Protein AF-A0A932XSW1-F1 (afdb_monomer)

pLDDT: mean 93.52, std 5.15, range [74.0, 98.19]

Nearest PDB structures (foldseek):
  2zsj-assembly2_C  TM=8.570E-01  e=2.249E-05  Aquifex aeolicus
  2zsj-assembly2_D  TM=8.544E-01  e=3.952E-05  Aquifex aeolicus
  1uin-assembly1_A  TM=9.393E-01  e=1.060E-04  Thermus thermophilus
  1uin-assembly1_B  TM=9.123E-01  e=4.652E-04  Thermus thermophilus
  6cgq-assembly1_A  TM=8.549E-01  e=4.991E-04  Bacillus spizizenii

Solvent-accessible surface area (backbone atoms only — not comparable to full-atom values): 4787 Å² total; per-residue (Å²): 101,62,38,79,77,71,71,49,60,50,20,72,78,26,46,46,52,53,52,50,50,55,58,38,52,78,66,66,70,63,64,90,88,70,86,84,86,72,77,66,85,40,49,23,81,81,44,53,65,68,69,64,67,58,89,77,82,75,81,88,66,64,100,43,72,71,45,50,32,57,74,74,76,92

Mean predicted aligned error: 4.3 Å

Sequence (74 aa):
FIAEREGVFAEPASAAAVAGVVKLAKRNYFKKGSQIVCTLTGSGLKDPEFALSFDDKMDAVEPTMKAVMGAIGL

Radius of gyration: 18.09 Å; Cα contacts (8 Å, |Δi|>4): 48; chains: 1; bounding box: 37×19×46 Å

Foldseek 3Di:
DCCVPPVAAADPVQCVQVVVVVVCVVVVNDDPPDDDDRDRPGGNVVPVVVVVPDPPDDDDFDPDPVRVCVSVVD

Structure (mmCIF, N/CA/C/O backbone):
data_AF-A0A932XSW1-F1
#
_entry.id   AF-A0A932XSW1-F1
#
loop_
_atom_site.group_PDB
_atom_site.id
_atom_site.type_symbol
_atom_site.label_atom_id
_atom_site.label_alt_id
_atom_site.label_comp_id
_atom_site.label_asym_id
_atom_site.label_entity_id
_atom_site.label_seq_id
_atom_site.pdbx_PDB_ins_code
_atom_site.Cartn_x
_atom_site.Cartn_y
_atom_site.Cartn_z
_atom_site.occupancy
_atom_site.B_iso_or_equiv
_atom_site.auth_seq_id
_atom_site.auth_comp_id
_atom_site.auth_asym_id
_atom_site.auth_atom_id
_atom_site.pdbx_PDB_model_num
ATOM 1 N N . PHE A 1 1 ? -2.647 -4.026 -2.857 1.00 74.00 1 PHE A N 1
ATOM 2 C CA . PHE A 1 1 ? -2.319 -3.337 -1.571 1.00 74.00 1 PHE A CA 1
ATOM 3 C C . PHE A 1 1 ? -2.973 -1.946 -1.512 1.00 74.00 1 PHE A C 1
ATOM 5 O O . PHE A 1 1 ? -3.583 -1.568 -2.500 1.00 74.00 1 PHE A O 1
ATOM 12 N N . ILE A 1 2 ? -2.905 -1.193 -0.395 1.00 93.62 2 ILE A N 1
ATOM 13 C CA . ILE A 1 2 ? -3.517 0.161 -0.274 1.00 93.62 2 ILE A CA 1
ATOM 14 C C . ILE A 1 2 ? -3.126 1.056 -1.464 1.00 93.62 2 ILE A C 1
ATOM 16 O O . ILE A 1 2 ? -3.991 1.685 -2.059 1.00 93.62 2 ILE A O 1
ATOM 20 N N . ALA A 1 3 ? -1.853 1.031 -1.871 1.00 93.75 3 ALA A N 1
ATOM 21 C CA . ALA A 1 3 ? -1.360 1.786 -3.025 1.00 93.75 3 ALA A CA 1
ATOM 22 C C . ALA A 1 3 ? -2.060 1.407 -4.345 1.00 93.75 3 ALA A C 1
ATOM 24 O O . ALA A 1 3 ? -2.479 2.275 -5.095 1.00 93.75 3 ALA A O 1
ATOM 25 N N . GLU A 1 4 ? -2.245 0.114 -4.596 1.00 93.06 4 GLU A N 1
ATOM 26 C CA . GLU A 1 4 ? -2.878 -0.416 -5.814 1.00 93.06 4 GLU A CA 1
ATOM 27 C C . GLU A 1 4 ? -4.386 -0.116 -5.892 1.00 93.06 4 GLU A C 1
ATOM 29 O O . GLU A 1 4 ? -4.936 0.031 -6.978 1.00 93.06 4 GLU A O 1
ATOM 34 N N . ARG A 1 5 ? -5.075 -0.056 -4.743 1.00 94.94 5 ARG A N 1
ATOM 35 C CA . ARG A 1 5 ? -6.534 0.143 -4.683 1.00 94.94 5 ARG A CA 1
ATOM 36 C C . ARG A 1 5 ? -6.941 1.605 -4.517 1.00 94.94 5 ARG A C 1
ATOM 38 O O . ARG A 1 5 ? -7.942 2.007 -5.091 1.00 94.94 5 ARG A O 1
ATOM 45 N N . GLU A 1 6 ? -6.174 2.366 -3.741 1.00 95.38 6 GLU A N 1
ATOM 46 C CA . GLU A 1 6 ? -6.527 3.721 -3.294 1.00 95.38 6 GLU A CA 1
ATOM 47 C C . GLU A 1 6 ? -5.510 4.786 -3.736 1.00 95.38 6 GLU A C 1
ATOM 49 O O . GLU A 1 6 ? -5.704 5.969 -3.475 1.00 95.38 6 GLU A O 1
ATOM 54 N N . GLY A 1 7 ? -4.385 4.398 -4.349 1.00 95.44 7 GLY A N 1
ATOM 55 C CA . GLY A 1 7 ? -3.329 5.338 -4.746 1.00 95.44 7 GLY A CA 1
ATOM 56 C C . GLY A 1 7 ? -2.527 5.926 -3.579 1.00 95.44 7 GLY A C 1
ATOM 57 O O . GLY A 1 7 ? -1.787 6.889 -3.767 1.00 95.44 7 GLY A O 1
ATOM 58 N N . VAL A 1 8 ? -2.649 5.367 -2.368 1.00 95.38 8 VAL A N 1
ATOM 59 C CA . VAL A 1 8 ? -1.934 5.846 -1.173 1.00 95.38 8 VAL A CA 1
ATOM 60 C C . VAL A 1 8 ? -0.749 4.937 -0.855 1.00 95.38 8 VAL A C 1
ATOM 62 O O . VAL A 1 8 ? -0.914 3.793 -0.424 1.00 95.38 8 VAL A O 1
ATOM 65 N N . PHE A 1 9 ? 0.463 5.459 -1.046 1.00 94.81 9 PHE A N 1
ATOM 66 C CA . PHE A 1 9 ? 1.704 4.740 -0.765 1.00 94.81 9 PHE A CA 1
ATOM 67 C C . PHE A 1 9 ? 2.168 4.973 0.680 1.00 94.81 9 PHE A C 1
ATOM 69 O O . PHE A 1 9 ? 2.695 6.034 1.018 1.00 94.81 9 PHE A O 1
ATOM 76 N N . ALA A 1 10 ? 1.962 3.974 1.538 1.00 94.94 10 ALA A N 1
ATOM 77 C CA . ALA A 1 10 ? 2.276 4.017 2.966 1.00 94.94 10 ALA A CA 1
ATOM 78 C C . ALA A 1 10 ? 3.298 2.938 3.347 1.00 94.94 10 ALA A C 1
ATOM 80 O O . ALA A 1 10 ? 3.321 1.866 2.743 1.00 94.94 10 ALA A O 1
ATOM 81 N N . GLU A 1 11 ? 4.114 3.212 4.365 1.00 94.44 11 GLU A N 1
ATOM 82 C CA . GLU A 1 11 ? 5.076 2.238 4.903 1.00 94.44 11 GLU A CA 1
ATOM 83 C C . GLU A 1 11 ? 4.353 1.033 5.557 1.00 94.44 11 GLU A C 1
ATOM 85 O O . GLU A 1 11 ? 3.190 1.163 5.974 1.00 94.44 11 GLU A O 1
ATOM 90 N N . PRO A 1 12 ? 5.017 -0.126 5.733 1.00 93.06 12 PRO A N 1
ATOM 91 C CA . PRO A 1 12 ? 4.392 -1.328 6.300 1.00 93.06 12 PRO A CA 1
ATOM 92 C C . PRO A 1 12 ? 3.727 -1.111 7.667 1.00 93.06 12 PRO A C 1
ATOM 94 O O . PRO A 1 12 ? 2.607 -1.575 7.898 1.00 93.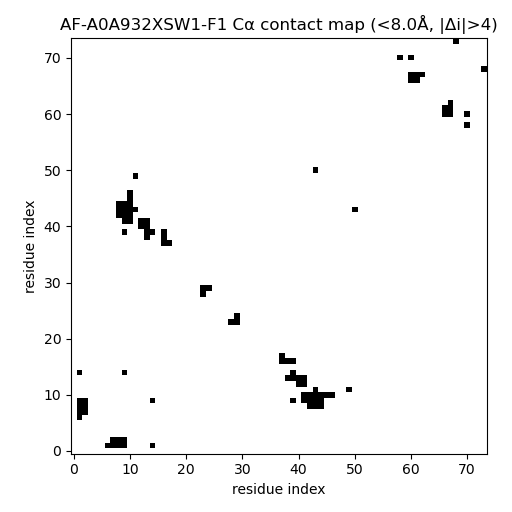06 12 PRO A O 1
ATOM 97 N N . ALA A 1 13 ? 4.380 -0.359 8.560 1.00 93.25 13 ALA A N 1
ATOM 98 C CA . ALA A 1 13 ? 3.852 -0.052 9.889 1.00 93.25 13 ALA A CA 1
ATOM 99 C C . ALA A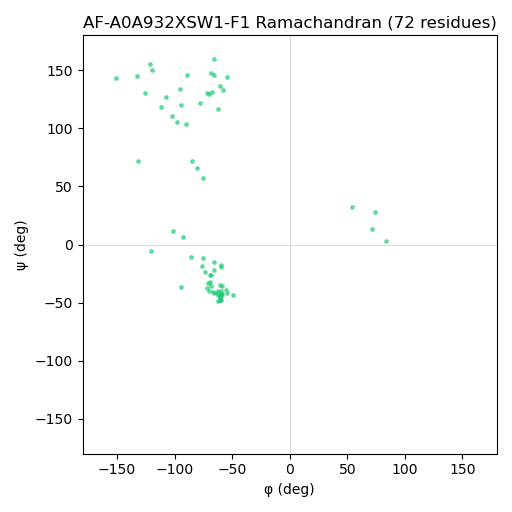 1 13 ? 2.537 0.746 9.822 1.00 93.25 13 ALA A C 1
ATOM 101 O O . ALA A 1 13 ? 1.586 0.440 10.541 1.00 93.25 13 ALA A O 1
ATOM 102 N N . SER A 1 14 ? 2.442 1.707 8.899 1.00 93.81 14 SER A N 1
ATOM 103 C CA . SER A 1 14 ? 1.216 2.473 8.651 1.00 93.81 14 SER A CA 1
ATOM 104 C C . SER A 1 14 ? 0.100 1.598 8.068 1.00 93.81 14 SER A C 1
ATOM 106 O O . SER A 1 14 ? -1.058 1.692 8.480 1.00 93.81 14 SER A O 1
ATOM 108 N N . ALA A 1 15 ? 0.439 0.691 7.147 1.00 94.88 15 ALA A N 1
ATOM 109 C CA . ALA A 1 15 ? -0.521 -0.220 6.526 1.00 94.88 15 ALA A CA 1
ATOM 110 C C . ALA A 1 15 ? -1.141 -1.230 7.518 1.00 94.88 15 ALA A C 1
ATOM 112 O O . ALA A 1 15 ? -2.249 -1.726 7.281 1.00 94.88 15 ALA A O 1
ATOM 113 N N . ALA A 1 16 ? -0.483 -1.503 8.651 1.00 95.25 16 ALA A N 1
ATOM 114 C CA . ALA A 1 16 ? -0.972 -2.428 9.674 1.00 95.25 16 ALA A CA 1
ATOM 115 C C . ALA A 1 16 ? -2.326 -2.007 10.277 1.00 95.25 16 ALA A C 1
ATOM 117 O O . ALA A 1 16 ? -3.165 -2.870 10.552 1.00 95.25 16 ALA A O 1
ATOM 118 N N . ALA A 1 17 ? -2.582 -0.701 10.426 1.00 95.81 17 ALA A N 1
ATOM 119 C CA . 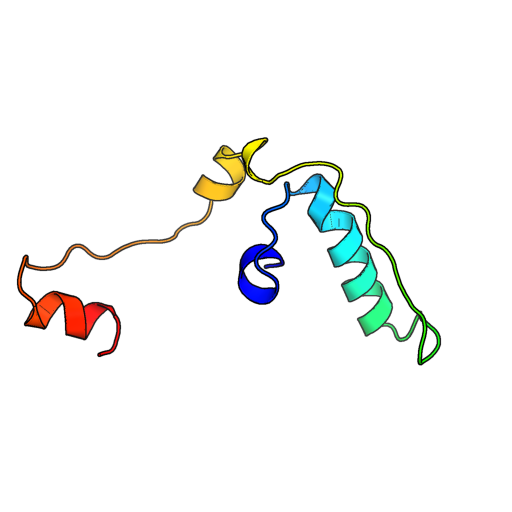ALA A 1 17 ? -3.863 -0.192 10.921 1.00 95.81 17 ALA A CA 1
ATOM 120 C C . ALA A 1 17 ? -5.026 -0.608 10.001 1.00 95.81 17 ALA A C 1
ATOM 122 O O . ALA A 1 17 ? -6.021 -1.178 10.456 1.00 95.81 17 ALA A O 1
ATOM 123 N N . VAL A 1 18 ? -4.860 -0.413 8.689 1.00 96.62 18 VAL A N 1
ATOM 124 C CA . VAL A 1 18 ? -5.849 -0.809 7.675 1.00 96.62 18 VAL A CA 1
ATOM 125 C C . VAL A 1 18 ? -5.997 -2.331 7.625 1.00 96.62 18 VAL A C 1
ATOM 127 O O . VAL A 1 18 ? -7.117 -2.841 7.583 1.00 96.62 18 VAL A O 1
ATOM 130 N N . ALA A 1 19 ? -4.894 -3.081 7.704 1.00 96.31 19 ALA A N 1
ATOM 131 C CA . ALA A 1 19 ? -4.935 -4.544 7.748 1.00 96.31 19 ALA A CA 1
ATOM 132 C C . ALA A 1 19 ? -5.729 -5.066 8.961 1.00 96.31 19 ALA A C 1
ATOM 134 O O . ALA A 1 19 ? -6.522 -6.005 8.834 1.00 96.31 19 ALA A O 1
ATOM 135 N N . GLY A 1 20 ? -5.569 -4.430 10.125 1.00 97.38 20 GLY A N 1
ATOM 136 C CA . GLY A 1 20 ? -6.348 -4.711 11.330 1.00 97.38 20 GLY A CA 1
ATOM 137 C C . GLY A 1 20 ? -7.845 -4.478 11.124 1.00 97.38 20 GLY A C 1
ATOM 138 O O . GLY A 1 20 ? -8.654 -5.350 11.449 1.00 97.38 20 GLY A O 1
ATOM 139 N N . VAL A 1 21 ? -8.217 -3.354 10.505 1.00 97.06 21 VAL A N 1
ATOM 140 C CA . VAL A 1 21 ? -9.613 -3.051 10.157 1.00 97.06 21 VAL A CA 1
ATOM 141 C C . VAL A 1 21 ? -10.186 -4.098 9.206 1.00 97.06 21 VAL A C 1
ATOM 143 O O . VAL A 1 21 ? -11.245 -4.654 9.491 1.00 97.06 21 VAL A O 1
ATOM 146 N N . VAL A 1 22 ? -9.477 -4.453 8.132 1.00 96.12 22 VAL A N 1
ATOM 147 C CA . VAL A 1 22 ? -9.917 -5.496 7.187 1.00 96.12 22 VAL A CA 1
ATOM 148 C C . VAL A 1 22 ? -10.111 -6.840 7.898 1.00 96.12 22 VAL A C 1
ATOM 150 O O . VAL A 1 22 ? -11.109 -7.529 7.672 1.00 96.12 22 VAL A O 1
ATOM 153 N N . LYS A 1 23 ? -9.193 -7.218 8.795 1.00 98.00 23 LYS A N 1
ATOM 154 C CA . LYS A 1 23 ? -9.286 -8.453 9.589 1.00 98.00 23 LYS A CA 1
ATOM 155 C C . LYS A 1 23 ? -10.518 -8.464 10.498 1.00 98.00 23 LYS A C 1
ATOM 157 O O . LYS A 1 23 ? -11.187 -9.492 10.587 1.00 98.00 23 LYS A O 1
ATOM 162 N N . LEU A 1 24 ? -10.814 -7.354 11.171 1.00 98.19 24 LEU A N 1
ATOM 163 C CA . LEU A 1 24 ? -11.972 -7.222 12.059 1.00 98.19 24 LEU A CA 1
ATOM 164 C C . LEU A 1 24 ? -13.294 -7.147 11.281 1.00 98.19 24 LEU A C 1
ATOM 166 O O . LEU A 1 24 ? -14.277 -7.766 11.687 1.00 98.19 24 LEU A O 1
ATOM 170 N N . ALA A 1 25 ? -13.310 -6.475 10.130 1.00 96.50 25 ALA A N 1
ATOM 171 C CA . ALA A 1 25 ? -14.472 -6.405 9.249 1.00 96.50 25 ALA A CA 1
ATOM 172 C C . ALA A 1 25 ? -14.893 -7.799 8.758 1.00 96.50 25 ALA A C 1
ATOM 174 O O . ALA A 1 25 ? -16.068 -8.147 8.841 1.00 96.50 25 ALA A O 1
ATOM 175 N N . LYS A 1 26 ? -13.930 -8.652 8.375 1.00 97.00 26 LYS A N 1
ATOM 176 C CA . LYS A 1 26 ? -14.177 -10.064 8.014 1.00 97.00 26 LYS A CA 1
ATOM 177 C C . LYS A 1 26 ? -14.792 -10.900 9.145 1.00 97.00 26 LYS A C 1
ATOM 179 O O . LYS A 1 26 ? -15.317 -11.976 8.885 1.00 97.00 26 LYS A O 1
ATOM 184 N N . ARG A 1 27 ? -14.717 -10.429 10.393 1.00 97.88 27 ARG A N 1
ATOM 185 C CA . ARG A 1 27 ? -15.299 -11.072 11.581 1.00 97.88 27 ARG A CA 1
ATOM 186 C C . ARG A 1 27 ? -16.608 -10.417 12.033 1.00 97.88 27 ARG A C 1
ATOM 188 O O . ARG A 1 27 ? -17.059 -10.704 13.135 1.00 97.88 27 ARG A O 1
ATOM 195 N N . ASN A 1 28 ? -17.198 -9.533 11.223 1.00 97.00 28 ASN A N 1
ATOM 196 C CA . ASN A 1 28 ? -18.397 -8.759 11.567 1.00 97.00 28 ASN A CA 1
ATOM 197 C C . ASN A 1 28 ? -18.261 -7.972 12.886 1.00 97.00 28 ASN A C 1
ATOM 199 O O . ASN A 1 28 ? -19.233 -7.793 13.613 1.00 97.00 28 ASN A O 1
ATOM 203 N N . TYR A 1 29 ? -17.047 -7.514 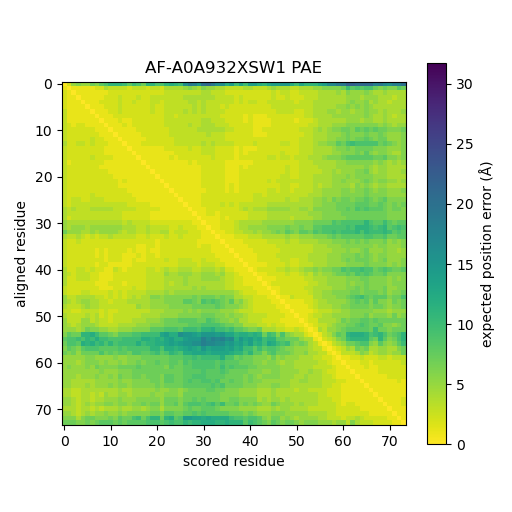13.213 1.00 98.19 29 TYR A N 1
ATOM 204 C CA . TYR A 1 29 ? -16.774 -6.815 14.473 1.00 98.19 29 TYR A CA 1
ATOM 205 C C . TYR A 1 29 ? -17.434 -5.427 14.545 1.00 98.19 29 TYR A C 1
ATOM 207 O O . TYR A 1 29 ? -17.859 -4.986 15.611 1.00 98.19 29 TYR A O 1
ATOM 215 N N . PHE A 1 30 ? -17.510 -4.719 13.417 1.00 97.69 30 PHE A N 1
ATOM 216 C CA . PHE A 1 30 ? -18.046 -3.360 13.363 1.00 97.69 30 PHE A CA 1
ATOM 217 C C . PHE A 1 30 ? -19.556 -3.360 13.128 1.00 97.69 30 PHE A C 1
ATOM 219 O O . PHE A 1 30 ? -20.084 -4.177 12.372 1.00 97.69 30 PHE A O 1
ATOM 226 N N . LYS A 1 31 ? -20.252 -2.389 13.727 1.00 97.75 31 LYS A N 1
ATOM 227 C CA . LYS A 1 31 ? -21.665 -2.148 13.426 1.00 97.75 31 LYS A CA 1
ATOM 228 C C . LYS A 1 31 ? -21.804 -1.667 11.979 1.00 97.75 31 LYS A C 1
ATOM 230 O O . LYS A 1 31 ? -20.959 -0.938 11.460 1.00 97.75 31 LYS A O 1
ATOM 235 N N . LYS A 1 32 ? -22.897 -2.051 11.319 1.00 95.69 32 LYS A N 1
ATOM 236 C CA . LYS A 1 32 ? -23.195 -1.578 9.962 1.00 95.69 32 LYS A CA 1
ATOM 237 C C . LYS A 1 32 ? -23.283 -0.046 9.953 1.00 95.69 32 LYS A C 1
ATOM 239 O O . LYS A 1 32 ? -23.947 0.533 10.807 1.00 95.69 32 LYS A O 1
ATOM 244 N N . GLY A 1 33 ? -22.619 0.589 8.986 1.00 95.69 33 GLY A N 1
ATOM 245 C CA . GLY A 1 33 ? -22.582 2.050 8.848 1.00 95.69 33 GLY A CA 1
ATOM 246 C C . GLY A 1 33 ? -21.529 2.761 9.706 1.00 95.69 33 GLY A C 1
ATOM 247 O O . GLY A 1 33 ? -21.473 3.986 9.678 1.00 95.69 33 GLY A O 1
ATOM 248 N N . SER A 1 34 ? -20.688 2.039 10.455 1.00 97.19 34 SER A N 1
ATOM 249 C CA . SER A 1 34 ? -19.565 2.654 11.170 1.00 97.19 34 SER A CA 1
ATOM 250 C C . SER A 1 34 ? -18.589 3.351 10.215 1.00 97.19 34 SER A C 1
ATOM 252 O O . SER A 1 34 ? -18.204 2.788 9.192 1.00 97.19 34 SER A O 1
ATOM 254 N N . GLN A 1 35 ? -18.145 4.551 10.595 1.00 97.38 35 GLN A N 1
ATOM 255 C CA . GLN A 1 35 ? -17.033 5.251 9.955 1.00 97.38 35 GLN A CA 1
ATOM 256 C C . GLN A 1 35 ? -15.748 4.969 10.731 1.00 97.38 35 GLN A C 1
ATOM 258 O O . GLN A 1 35 ? -15.733 5.023 11.961 1.00 97.38 35 GLN A O 1
ATOM 263 N N . ILE A 1 36 ? -14.680 4.643 10.011 1.00 97.19 36 ILE A N 1
ATOM 264 C CA . ILE A 1 36 ? -13.401 4.241 10.592 1.00 97.19 36 ILE A CA 1
ATOM 265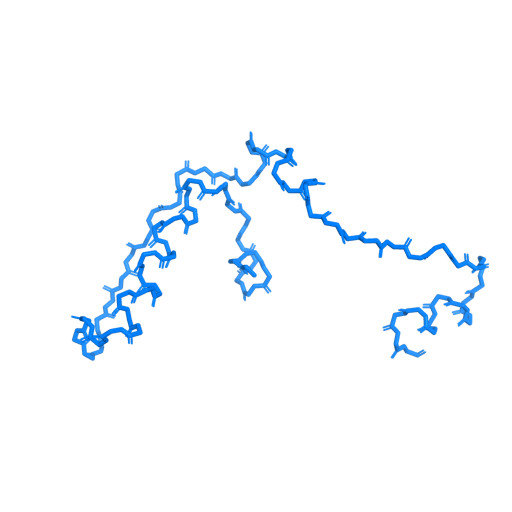 C C . ILE A 1 36 ? -12.323 5.140 10.001 1.00 97.19 36 ILE A C 1
ATOM 267 O O . ILE A 1 36 ? -12.243 5.292 8.785 1.00 97.19 36 ILE A O 1
ATOM 271 N N . VAL A 1 37 ? -11.494 5.718 10.865 1.00 97.50 37 VAL A N 1
ATOM 272 C CA . VAL A 1 37 ? -10.331 6.514 10.468 1.00 97.50 37 VAL A CA 1
ATOM 273 C C . VAL A 1 37 ? -9.076 5.707 10.779 1.00 97.50 37 VAL A C 1
ATOM 275 O O . VAL A 1 37 ? -8.902 5.234 11.901 1.00 97.50 37 VAL A O 1
ATOM 278 N N . CYS A 1 38 ? -8.208 5.536 9.784 1.00 96.75 38 CYS A N 1
ATOM 279 C CA . CYS A 1 38 ? -6.890 4.933 9.954 1.00 96.75 38 CYS A CA 1
ATOM 280 C C . CYS A 1 38 ? -5.820 6.002 9.746 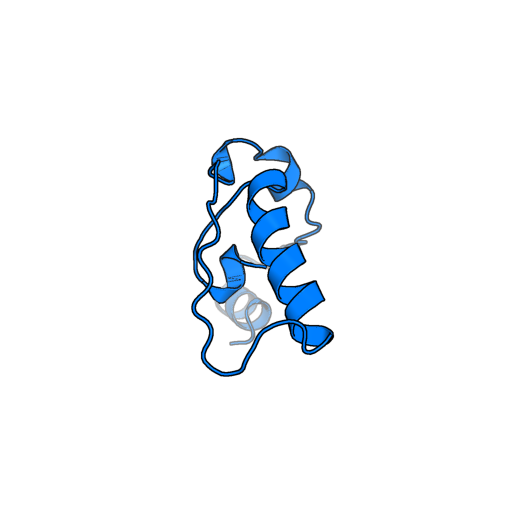1.00 96.75 38 CYS A C 1
ATOM 282 O O . CYS A 1 38 ? -5.703 6.556 8.655 1.00 96.75 38 CYS A O 1
ATOM 284 N N . THR A 1 39 ? -5.028 6.274 10.780 1.00 96.06 39 THR A N 1
ATOM 285 C CA . THR A 1 39 ? -3.872 7.165 10.663 1.00 96.06 39 THR A CA 1
ATOM 286 C C . THR A 1 39 ? -2.723 6.425 9.990 1.00 96.06 39 THR A C 1
ATOM 288 O O . THR A 1 39 ? -2.262 5.404 10.498 1.00 96.06 39 THR A O 1
ATOM 291 N N . LEU A 1 40 ? -2.244 6.960 8.868 1.00 95.94 40 LEU A N 1
ATOM 292 C CA . LEU A 1 40 ? -1.033 6.496 8.194 1.00 95.94 40 LEU A CA 1
ATOM 293 C C . LEU A 1 40 ? 0.117 7.413 8.617 1.00 95.94 40 LEU A C 1
ATOM 295 O O . LEU A 1 40 ? 0.177 8.574 8.221 1.00 95.94 40 LEU A O 1
ATOM 299 N N . THR A 1 41 ? 0.990 6.916 9.487 1.00 93.88 41 THR A N 1
ATOM 300 C CA . THR A 1 41 ? 2.045 7.700 10.147 1.00 93.88 41 THR A CA 1
ATOM 301 C C . THR A 1 41 ? 3.241 8.012 9.243 1.00 93.88 41 THR A C 1
ATOM 303 O O . THR A 1 41 ? 4.018 8.925 9.534 1.00 93.88 41 THR A O 1
ATOM 306 N N . GLY A 1 42 ? 3.410 7.275 8.145 1.00 93.38 42 GLY A N 1
ATOM 307 C CA . GLY A 1 42 ? 4.544 7.405 7.242 1.00 93.38 42 GLY A CA 1
ATOM 308 C C . GLY A 1 42 ? 4.224 7.036 5.797 1.00 93.38 42 GLY A C 1
ATOM 309 O O . GLY A 1 42 ? 3.468 6.107 5.509 1.00 93.38 42 GLY A O 1
ATOM 310 N N . SER A 1 43 ? 4.836 7.794 4.886 1.00 94.50 43 SER A N 1
ATOM 311 C CA . SER A 1 43 ? 4.852 7.497 3.453 1.00 94.50 43 SER A CA 1
ATOM 312 C C . SER A 1 43 ? 5.686 6.249 3.180 1.00 94.50 43 SER A C 1
ATOM 314 O O . SER A 1 43 ? 6.706 6.039 3.834 1.00 94.50 43 SER A O 1
ATOM 316 N N . GLY A 1 44 ? 5.304 5.476 2.164 1.00 92.50 44 GLY A N 1
ATOM 317 C CA . GLY A 1 44 ? 6.090 4.334 1.695 1.00 92.50 44 GLY A C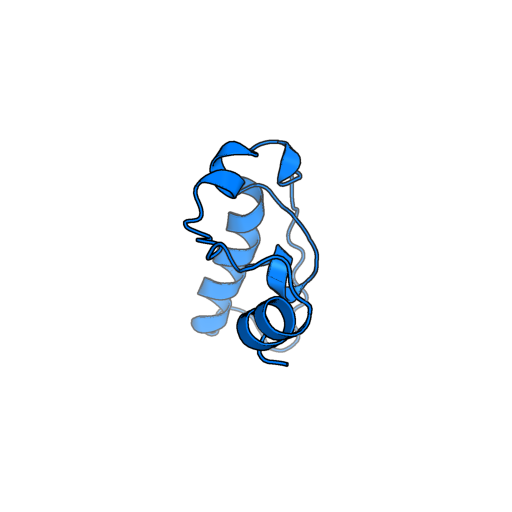A 1
ATOM 318 C C . GLY A 1 44 ? 7.499 4.718 1.229 1.00 92.50 44 GLY A C 1
ATOM 319 O O . GLY A 1 44 ? 8.392 3.885 1.248 1.00 92.50 44 GLY A O 1
ATOM 320 N N . LEU A 1 45 ? 7.745 5.997 0.911 1.00 94.25 45 LEU A N 1
ATOM 321 C CA . LEU A 1 45 ? 9.083 6.498 0.567 1.00 94.25 45 LEU A CA 1
ATOM 322 C C . LEU A 1 45 ? 10.087 6.440 1.732 1.00 94.25 45 LEU A C 1
ATOM 324 O O . LEU A 1 45 ? 11.283 6.580 1.496 1.00 94.25 45 LEU A O 1
ATOM 328 N N . LYS A 1 46 ? 9.628 6.260 2.978 1.00 92.62 46 LYS A N 1
ATOM 329 C CA . LYS A 1 46 ? 10.515 6.064 4.135 1.00 92.62 46 LYS A CA 1
ATOM 330 C C . LYS A 1 46 ? 11.171 4.683 4.160 1.00 92.62 46 LYS A C 1
ATOM 332 O O . LYS A 1 46 ? 12.220 4.543 4.776 1.00 92.62 46 LYS A O 1
ATOM 337 N N . ASP A 1 47 ? 10.558 3.696 3.512 1.00 89.50 47 ASP A N 1
ATOM 338 C CA . ASP A 1 47 ? 11.035 2.314 3.449 1.00 89.50 47 ASP A CA 1
ATOM 339 C C . ASP A 1 47 ? 11.000 1.817 1.991 1.00 89.50 47 ASP A C 1
ATOM 341 O O . ASP A 1 47 ? 10.123 1.040 1.596 1.00 89.50 47 ASP A O 1
ATOM 345 N N . PRO A 1 48 ? 11.914 2.321 1.140 1.00 87.56 48 PRO A N 1
ATOM 346 C CA . PRO A 1 48 ? 11.967 1.926 -0.262 1.00 87.56 48 PRO A CA 1
ATOM 347 C C . PRO A 1 48 ? 12.431 0.476 -0.434 1.00 87.56 48 PRO A C 1
ATOM 349 O O . PRO A 1 48 ? 12.064 -0.154 -1.420 1.00 87.56 48 PRO A O 1
ATOM 352 N N . GLU A 1 49 ? 13.199 -0.075 0.510 1.00 90.69 49 GLU A N 1
ATOM 353 C CA . GLU A 1 49 ? 13.664 -1.465 0.450 1.00 90.69 49 GLU A CA 1
ATOM 354 C C . GLU A 1 49 ? 12.492 -2.443 0.500 1.00 90.69 49 GLU A C 1
ATOM 356 O O . GLU A 1 49 ? 12.447 -3.382 -0.293 1.00 90.69 49 GLU A O 1
ATOM 361 N N . PHE A 1 50 ? 11.489 -2.188 1.347 1.00 89.69 50 PHE A N 1
ATOM 362 C CA . PHE A 1 50 ? 10.269 -2.989 1.342 1.00 89.69 50 PHE A CA 1
ATOM 363 C C . PHE A 1 50 ? 9.557 -2.943 -0.017 1.00 89.69 50 PHE A C 1
ATOM 365 O 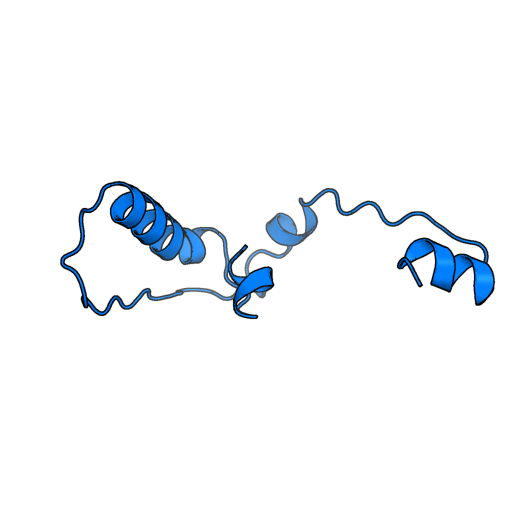O . PHE A 1 50 ? 9.122 -3.975 -0.524 1.00 89.69 50 PHE A O 1
ATOM 372 N N . ALA A 1 51 ? 9.474 -1.767 -0.642 1.00 86.88 51 ALA A N 1
ATOM 373 C CA . ALA A 1 51 ? 8.869 -1.618 -1.965 1.00 86.88 51 ALA A CA 1
ATOM 374 C C . ALA A 1 51 ? 9.683 -2.287 -3.087 1.00 86.88 51 ALA A C 1
ATOM 376 O O . ALA A 1 51 ? 9.117 -2.691 -4.094 1.00 86.88 51 ALA A O 1
ATOM 377 N N . LEU A 1 52 ? 10.994 -2.431 -2.915 1.00 88.88 52 LEU A N 1
ATOM 378 C CA . LEU A 1 52 ? 11.868 -3.147 -3.845 1.00 88.88 52 LEU A CA 1
ATOM 379 C C . LEU A 1 52 ? 11.921 -4.657 -3.576 1.00 88.88 52 LEU A C 1
ATOM 381 O O . LEU A 1 52 ? 12.446 -5.402 -4.395 1.00 88.88 52 LEU A O 1
ATOM 385 N N . SER A 1 53 ? 11.387 -5.119 -2.442 1.00 89.81 53 SER A N 1
ATOM 386 C CA . SER A 1 53 ? 11.354 -6.545 -2.096 1.00 89.81 53 SER A CA 1
ATOM 387 C C . SER A 1 53 ? 10.306 -7.348 -2.877 1.00 89.81 53 SER A C 1
ATOM 389 O O . SER A 1 53 ? 10.321 -8.580 -2.830 1.00 89.81 53 SER A O 1
ATOM 391 N N . PHE A 1 54 ? 9.395 -6.675 -3.588 1.00 85.00 54 PHE A N 1
ATOM 392 C CA . PHE A 1 54 ? 8.423 -7.327 -4.461 1.00 85.00 54 PHE A CA 1
ATOM 393 C C . PHE A 1 54 ? 9.118 -7.873 -5.719 1.00 85.00 54 PHE A C 1
ATOM 395 O O . PHE A 1 54 ? 9.868 -7.164 -6.385 1.00 85.00 54 PHE A O 1
ATOM 402 N N . ASP A 1 55 ? 8.866 -9.145 -6.044 1.00 78.56 55 ASP A N 1
ATOM 403 C CA . ASP A 1 55 ? 9.410 -9.810 -7.239 1.00 78.56 55 ASP A CA 1
ATOM 404 C C . ASP A 1 55 ? 8.580 -9.444 -8.482 1.00 78.56 55 ASP A C 1
ATOM 406 O O . ASP A 1 55 ? 7.886 -10.279 -9.065 1.00 78.56 55 ASP A O 1
ATOM 410 N N . ASP A 1 56 ? 8.619 -8.167 -8.866 1.00 75.62 56 ASP A N 1
ATOM 411 C CA . ASP A 1 56 ? 7.968 -7.648 -10.071 1.00 75.62 56 ASP A CA 1
ATOM 412 C C . ASP A 1 56 ? 8.891 -7.848 -11.280 1.00 75.62 56 ASP A C 1
ATOM 414 O O . ASP A 1 56 ? 9.510 -6.916 -11.803 1.00 75.62 56 ASP A O 1
ATOM 418 N N . LYS A 1 57 ? 9.029 -9.104 -11.719 1.00 79.38 57 LYS A N 1
ATOM 419 C CA . LYS A 1 57 ? 9.810 -9.429 -12.917 1.00 79.38 57 LYS A CA 1
ATOM 420 C C . LYS A 1 57 ? 9.194 -8.766 -14.142 1.00 79.38 57 LYS A C 1
ATOM 422 O O . LYS A 1 57 ? 8.085 -9.097 -14.550 1.00 79.38 57 LYS A O 1
ATOM 427 N N . MET A 1 58 ? 9.952 -7.860 -14.749 1.00 81.56 58 MET A N 1
ATOM 428 C CA . MET A 1 58 ? 9.665 -7.350 -16.083 1.00 81.56 58 MET A CA 1
ATOM 429 C C . MET A 1 58 ? 10.453 -8.162 -17.102 1.00 81.56 58 MET A C 1
ATOM 431 O O . MET A 1 58 ? 11.685 -8.189 -17.064 1.00 81.56 58 MET A O 1
ATOM 435 N N . ASP A 1 59 ? 9.742 -8.806 -18.021 1.00 87.69 59 ASP A N 1
ATOM 436 C CA . ASP A 1 59 ? 10.378 -9.486 -19.139 1.00 87.69 59 ASP A CA 1
ATOM 437 C C . ASP A 1 59 ? 10.967 -8.456 -20.107 1.00 87.69 59 ASP A C 1
ATOM 439 O O . ASP A 1 59 ? 10.302 -7.507 -20.534 1.00 87.69 59 ASP A O 1
ATOM 443 N N . ALA A 1 60 ? 12.236 -8.648 -20.464 1.00 93.00 60 ALA A N 1
ATOM 444 C CA . ALA A 1 60 ? 12.855 -7.870 -21.522 1.00 93.00 60 ALA A CA 1
ATOM 445 C C . ALA A 1 60 ? 12.209 -8.234 -22.865 1.00 93.00 60 ALA A C 1
ATOM 447 O O . ALA A 1 60 ? 12.086 -9.410 -23.210 1.00 93.00 60 ALA A O 1
ATOM 448 N N . VAL A 1 61 ? 11.828 -7.216 -23.635 1.00 95.88 61 VAL A N 1
ATOM 449 C CA . VAL A 1 61 ? 11.225 -7.381 -24.961 1.00 95.88 61 VAL A CA 1
ATOM 450 C C . VAL A 1 61 ? 12.046 -6.676 -26.026 1.00 95.88 61 VAL A C 1
ATOM 452 O O . VAL A 1 61 ? 12.752 -5.707 -25.749 1.00 95.88 61 VAL A O 1
ATOM 455 N N . GLU A 1 62 ? 11.924 -7.151 -27.264 1.00 97.12 62 GLU A N 1
ATOM 456 C CA . GLU A 1 62 ? 12.510 -6.479 -28.423 1.00 97.12 62 GLU A CA 1
ATOM 457 C C . GLU A 1 62 ? 12.043 -5.013 -28.503 1.00 97.12 62 GLU A C 1
ATOM 459 O O . GLU A 1 62 ? 10.870 -4.741 -28.225 1.00 97.12 62 GLU A O 1
ATOM 464 N N . PRO A 1 63 ? 12.898 -4.063 -28.936 1.00 96.75 63 PRO A N 1
ATOM 465 C CA . PRO A 1 63 ? 12.581 -2.633 -28.985 1.00 96.75 63 PRO A CA 1
ATOM 466 C C . PRO A 1 63 ? 11.652 -2.293 -30.166 1.00 96.75 63 PRO A C 1
ATOM 468 O O . PRO A 1 63 ? 11.970 -1.487 -31.040 1.00 96.75 63 PRO A O 1
ATOM 471 N N . THR A 1 64 ? 10.486 -2.936 -30.217 1.00 98.12 64 THR A N 1
ATOM 472 C CA . THR A 1 64 ? 9.475 -2.788 -31.263 1.00 98.12 64 THR A CA 1
ATOM 473 C C . THR A 1 64 ? 8.095 -2.607 -30.645 1.00 98.12 64 THR A C 1
ATOM 475 O O . THR A 1 64 ? 7.757 -3.247 -29.650 1.00 98.12 64 THR A O 1
ATOM 478 N N . MET A 1 65 ? 7.251 -1.790 -31.282 1.00 97.69 65 MET A N 1
ATOM 479 C CA . MET A 1 65 ? 5.872 -1.572 -30.823 1.00 97.69 65 MET A CA 1
ATOM 480 C C . MET A 1 65 ? 5.089 -2.878 -30.683 1.00 97.69 65 MET A C 1
ATOM 482 O O . MET A 1 65 ? 4.359 -3.055 -29.716 1.00 97.69 65 MET A O 1
ATOM 486 N N . LYS A 1 66 ? 5.288 -3.819 -31.615 1.00 97.88 66 LYS A N 1
ATOM 487 C CA . LYS A 1 66 ? 4.629 -5.128 -31.588 1.00 97.88 66 LYS A CA 1
ATOM 488 C C . LYS A 1 66 ? 4.971 -5.920 -30.323 1.00 97.88 66 LYS A C 1
ATOM 490 O O . LYS A 1 66 ? 4.078 -6.505 -29.720 1.00 97.88 66 LYS A O 1
ATOM 495 N N . ALA A 1 67 ? 6.248 -5.951 -29.940 1.00 96.50 67 ALA A N 1
ATOM 496 C CA . ALA A 1 67 ? 6.688 -6.680 -28.757 1.00 96.50 67 ALA A CA 1
ATOM 497 C C . ALA A 1 67 ? 6.195 -6.010 -27.463 1.00 96.50 67 ALA 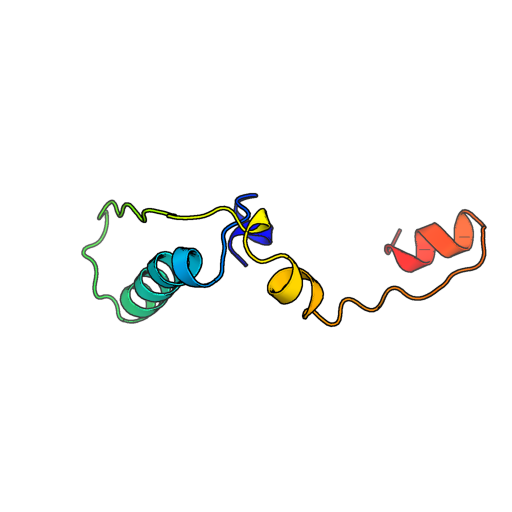A C 1
ATOM 499 O O . ALA A 1 67 ? 5.720 -6.703 -26.568 1.00 96.50 67 ALA A O 1
ATOM 500 N N . VAL A 1 68 ? 6.217 -4.671 -27.402 1.00 95.56 68 VAL A N 1
ATOM 501 C CA . VAL A 1 68 ? 5.690 -3.907 -26.258 1.00 95.56 68 VAL A CA 1
ATOM 502 C C . VAL A 1 68 ? 4.190 -4.132 -26.075 1.00 95.56 68 VAL A C 1
ATOM 504 O O . VAL A 1 68 ? 3.767 -4.436 -24.966 1.00 95.56 68 VAL A O 1
ATOM 507 N N . MET A 1 69 ? 3.392 -4.024 -27.144 1.00 96.19 69 MET A N 1
ATOM 508 C CA . MET A 1 69 ? 1.938 -4.229 -27.080 1.00 96.19 69 MET A CA 1
ATOM 509 C C . MET A 1 69 ? 1.590 -5.636 -26.581 1.00 96.19 69 MET A C 1
ATOM 511 O O . MET A 1 69 ? 0.856 -5.769 -25.603 1.00 96.19 69 MET A O 1
ATOM 515 N N . GLY A 1 70 ? 2.234 -6.670 -27.137 1.00 94.75 70 GLY A N 1
ATOM 516 C CA . GLY A 1 70 ? 2.033 -8.047 -26.683 1.00 94.75 70 GLY A CA 1
ATOM 517 C C . GLY A 1 70 ? 2.372 -8.265 -25.202 1.00 94.75 70 GLY A C 1
ATOM 518 O O . GLY A 1 70 ? 1.670 -9.012 -24.526 1.00 94.75 70 GLY A O 1
ATOM 519 N N . ALA A 1 71 ? 3.399 -7.588 -24.677 1.00 93.44 71 ALA A N 1
ATOM 520 C CA . ALA A 1 71 ? 3.809 -7.701 -23.275 1.00 93.44 71 ALA A CA 1
ATOM 521 C C . ALA A 1 71 ? 2.827 -7.054 -22.288 1.00 93.44 71 ALA A C 1
ATOM 523 O O . ALA A 1 71 ? 2.654 -7.549 -21.178 1.00 93.44 71 ALA A O 1
ATOM 524 N N . ILE A 1 72 ? 2.166 -5.964 -22.689 1.00 92.81 72 ILE A N 1
ATOM 525 C CA . ILE A 1 72 ? 1.170 -5.268 -21.857 1.00 92.81 72 ILE A CA 1
ATOM 526 C C . ILE A 1 72 ? -0.266 -5.753 -22.110 1.00 92.81 72 ILE A C 1
ATOM 528 O O . ILE A 1 72 ? -1.209 -5.185 -21.561 1.00 92.81 72 ILE A O 1
ATOM 532 N N . GLY A 1 73 ? -0.439 -6.802 -22.923 1.00 93.00 73 GLY A N 1
ATOM 533 C CA . GLY A 1 73 ? -1.740 -7.402 -23.225 1.00 93.00 73 GLY A CA 1
ATOM 534 C C . GLY A 1 73 ? -2.615 -6.579 -24.175 1.00 93.00 73 GLY A C 1
ATOM 535 O O . GLY A 1 73 ? -3.841 -6.667 -24.085 1.00 93.00 73 GLY A O 1
ATOM 536 N N . LEU A 1 74 ? -2.000 -5.778 -25.053 1.00 93.12 74 LEU A N 1
ATOM 537 C CA . LEU A 1 74 ? -2.660 -4.965 -26.083 1.00 93.12 74 LEU A CA 1
ATOM 538 C C . LEU A 1 74 ? -2.369 -5.456 -27.507 1.00 93.12 74 LEU A C 1
ATOM 540 O O . LEU A 1 74 ? -1.318 -6.095 -27.736 1.00 93.12 74 LEU A O 1
#

Secondary structure (DSSP, 8-state):
-HHHHHS--B-HHHHHHHHHHHHHHTTT-SPTT--------SBGGG-HHHHHSS--PPPP--SSHHHHHHHTT-